Protein AF-A0A7S4A022-F1 (afdb_monomer_lite)

Organism: NCBI:txid35677

Foldseek 3Di:
DVVVVVVVVVVPPPPPDDDPVVVVVVVCVLQADPPPRDGDAAPSQLVSLVVQQVVPVPDDLPDPSNLVSLVSNLVRCVRNVVNVVSVVSVVVSVVSVVVD

Secondary structure (DSSP, 8-state):
-HHHHGGGGGGGGGTTS--HHHHHHHHHHHHB-TTT-PBP-HHHHHHHHHHHHHHHTTS-TT-HHHHHHHHHHHHHHHHTT-HHHHHHHHHHHHHHHHH-

Structure (mmCIF, N/CA/C/O backbone):
data_AF-A0A7S4A022-F1
#
_entry.id   AF-A0A7S4A022-F1
#
loop_
_atom_site.group_PDB
_atom_site.id
_atom_site.type_symbol
_atom_site.label_atom_id
_atom_site.label_alt_id
_atom_site.label_comp_id
_atom_site.label_asym_id
_atom_site.label_entity_id
_atom_site.label_seq_id
_atom_site.pdbx_PDB_ins_code
_atom_site.Cartn_x
_atom_site.Cartn_y
_atom_site.Cartn_z
_atom_site.occupancy
_atom_site.B_iso_or_equiv
_atom_site.auth_seq_id
_atom_site.auth_comp_id
_atom_site.auth_asym_id
_atom_site.auth_atom_id
_atom_site.pdbx_PDB_model_num
ATOM 1 N N . CYS A 1 1 ? -12.743 16.874 -5.755 1.00 55.25 1 CYS A N 1
ATOM 2 C CA . CYS A 1 1 ? -11.748 15.876 -5.302 1.00 55.25 1 CYS A CA 1
ATOM 3 C C . CYS A 1 1 ? -11.737 14.599 -6.146 1.00 55.25 1 CYS A C 1
ATOM 5 O O . CYS A 1 1 ? -10.679 14.288 -6.666 1.00 55.25 1 CYS A O 1
ATOM 7 N N . LEU A 1 2 ? -12.864 13.904 -6.358 1.00 46.91 2 LEU A N 1
ATOM 8 C CA . LEU A 1 2 ? -12.912 12.676 -7.184 1.00 46.91 2 LEU A CA 1
ATOM 9 C C . LEU A 1 2 ? -12.643 12.897 -8.689 1.00 46.91 2 LEU A C 1
ATOM 11 O O . LEU A 1 2 ? -12.013 12.063 -9.326 1.00 46.91 2 LEU A O 1
ATOM 15 N N . ALA A 1 3 ? -13.045 14.037 -9.260 1.00 40.31 3 ALA A N 1
ATOM 16 C CA . ALA A 1 3 ? -12.858 14.312 -10.692 1.00 40.31 3 ALA A CA 1
ATOM 17 C C . ALA A 1 3 ? -11.385 14.521 -11.114 1.00 40.31 3 ALA A C 1
ATOM 19 O O . ALA A 1 3 ? -11.031 14.258 -12.258 1.00 40.31 3 ALA A O 1
ATOM 20 N N . GLU A 1 4 ? -10.505 14.931 -10.194 1.00 51.31 4 GLU A N 1
ATOM 21 C CA . GLU A 1 4 ? -9.064 15.050 -10.473 1.00 51.31 4 GLU A CA 1
ATOM 22 C C . GLU A 1 4 ? -8.350 13.691 -10.435 1.00 51.31 4 GLU A C 1
ATOM 24 O O . GLU A 1 4 ? -7.309 13.524 -11.065 1.00 51.31 4 GLU A O 1
ATOM 29 N N . GLN A 1 5 ? -8.934 12.682 -9.775 1.00 50.84 5 GLN A N 1
ATOM 30 C CA . GLN A 1 5 ? -8.398 11.318 -9.793 1.00 50.84 5 GLN A CA 1
ATOM 31 C C . GLN A 1 5 ? -8.585 10.641 -11.158 1.00 50.84 5 GLN A C 1
ATOM 33 O O . GLN A 1 5 ? -7.761 9.817 -11.539 1.00 50.84 5 GLN A O 1
ATOM 38 N N . ALA A 1 6 ? -9.600 11.024 -11.942 1.00 46.00 6 ALA A N 1
ATOM 39 C CA . ALA A 1 6 ? -9.817 10.475 -13.285 1.00 46.00 6 ALA A CA 1
ATOM 40 C C . ALA A 1 6 ? -8.740 10.911 -14.300 1.00 46.00 6 ALA A C 1
ATOM 42 O O . ALA A 1 6 ? -8.447 10.174 -15.238 1.00 46.00 6 ALA A O 1
ATOM 43 N N . LYS A 1 7 ? -8.086 12.063 -14.089 1.00 44.84 7 LYS A N 1
ATOM 44 C CA . LYS A 1 7 ? -6.975 12.529 -14.942 1.00 44.84 7 LYS A CA 1
ATOM 45 C C . LYS A 1 7 ? -5.682 11.722 -14.750 1.00 44.84 7 LYS A C 1
ATOM 47 O O . LYS A 1 7 ? -4.765 11.846 -15.555 1.00 44.84 7 LYS A O 1
ATOM 52 N N . ILE A 1 8 ? -5.607 10.885 -13.710 1.00 51.03 8 ILE A N 1
ATOM 53 C CA . ILE A 1 8 ? -4.413 10.104 -13.350 1.00 51.03 8 ILE A CA 1
ATOM 54 C C . ILE A 1 8 ? -4.158 8.948 -14.331 1.00 51.03 8 ILE A C 1
ATOM 56 O O . ILE A 1 8 ? -2.999 8.679 -14.626 1.00 51.03 8 ILE A O 1
ATOM 60 N N . LEU A 1 9 ? -5.206 8.343 -14.903 1.00 51.50 9 LEU A N 1
ATOM 61 C CA . LEU A 1 9 ? -5.092 7.213 -15.844 1.00 51.50 9 LEU A CA 1
ATOM 62 C C . LEU A 1 9 ? -4.394 7.573 -17.170 1.00 51.50 9 LEU A C 1
ATOM 64 O O . LEU A 1 9 ? -3.932 6.691 -17.883 1.00 51.50 9 LEU A O 1
ATOM 68 N N . VAL A 1 10 ? -4.306 8.862 -17.517 1.00 50.69 10 VAL A N 1
ATOM 69 C CA . VAL A 1 10 ? -3.706 9.324 -18.783 1.00 50.69 10 VAL A CA 1
ATOM 70 C C . VAL A 1 10 ? -2.190 9.543 -18.661 1.00 50.69 10 VAL A C 1
ATOM 72 O O . VAL A 1 10 ? -1.478 9.491 -19.657 1.00 50.69 10 VAL A O 1
ATOM 75 N N . ALA A 1 11 ? -1.662 9.740 -17.449 1.00 48.69 11 ALA A N 1
ATOM 76 C CA . ALA A 1 11 ? -0.256 10.105 -17.233 1.00 48.69 11 ALA A CA 1
ATOM 77 C C . ALA A 1 11 ? 0.705 8.899 -17.091 1.00 48.69 11 ALA A C 1
ATOM 79 O O . ALA A 1 11 ? 1.892 9.086 -16.823 1.00 48.69 11 ALA A O 1
ATOM 80 N N . GLU A 1 12 ? 0.206 7.669 -17.246 1.00 52.66 12 GLU A N 1
ATOM 81 C CA . GLU A 1 12 ? 0.934 6.415 -16.973 1.00 52.66 12 GLU A CA 1
ATOM 82 C C . GLU A 1 12 ? 1.798 5.912 -18.154 1.00 52.66 12 GLU A C 1
ATOM 84 O O . GLU A 1 12 ? 2.554 4.957 -18.004 1.00 52.66 12 GLU A O 1
ATOM 89 N N . GLY A 1 13 ? 1.762 6.574 -19.318 1.00 50.66 13 GLY A N 1
ATOM 90 C CA . GLY A 1 13 ? 2.521 6.164 -20.513 1.00 50.66 13 GLY A CA 1
ATOM 91 C C . GLY A 1 13 ? 4.021 6.510 -20.531 1.00 50.66 13 GLY A C 1
ATOM 92 O O . GLY A 1 13 ? 4.759 5.941 -21.329 1.00 50.66 13 GLY A O 1
ATOM 93 N N . GLU A 1 14 ? 4.506 7.411 -19.667 1.00 50.94 14 GLU A N 1
ATOM 94 C CA . GLU A 1 14 ? 5.852 8.020 -19.795 1.00 50.94 14 GLU A CA 1
ATOM 95 C C . GLU A 1 14 ? 6.776 7.762 -18.575 1.00 50.94 14 GLU A C 1
ATOM 97 O O . GLU A 1 14 ? 7.766 8.458 -18.344 1.00 50.9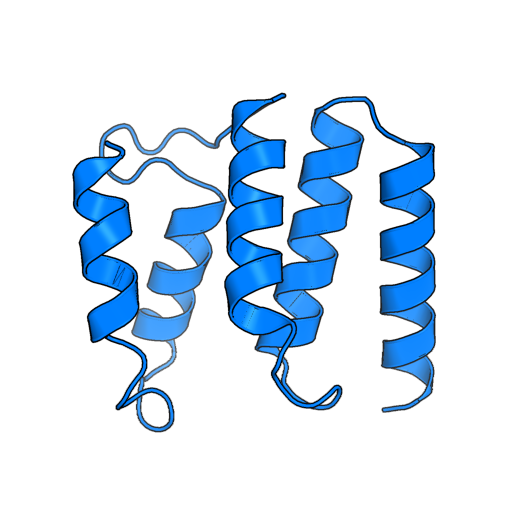4 14 GLU A O 1
ATOM 102 N N . GLU A 1 15 ? 6.454 6.766 -17.742 1.00 51.88 15 GLU A N 1
ATOM 103 C CA . GLU A 1 15 ? 6.899 6.682 -16.338 1.00 51.88 15 GLU A CA 1
ATOM 104 C C . GLU A 1 15 ? 8.359 6.256 -16.054 1.00 51.88 15 GLU A C 1
ATOM 106 O O . GLU A 1 15 ? 8.750 6.268 -14.888 1.00 51.88 15 GLU A O 1
ATOM 111 N N . ASN A 1 16 ? 9.204 5.958 -17.046 1.00 51.97 16 ASN A N 1
ATOM 112 C CA . ASN A 1 16 ? 10.587 5.506 -16.785 1.00 51.97 16 ASN A CA 1
ATOM 113 C C . ASN A 1 16 ? 11.658 6.620 -16.742 1.00 51.97 16 ASN A C 1
ATOM 115 O O . ASN A 1 16 ? 12.821 6.313 -16.497 1.00 51.97 16 ASN A O 1
ATOM 119 N N . ASN A 1 17 ? 11.296 7.900 -16.924 1.00 53.25 17 ASN A N 1
ATOM 120 C CA . ASN A 1 17 ? 12.260 9.017 -17.040 1.00 53.25 17 ASN A CA 1
ATOM 121 C C . ASN A 1 17 ? 12.101 10.145 -15.999 1.00 53.25 17 ASN A C 1
ATOM 123 O O . ASN A 1 17 ? 12.674 11.224 -16.153 1.00 53.25 17 ASN A O 1
ATOM 127 N N . LEU A 1 18 ? 11.327 9.941 -14.932 1.00 58.12 18 LEU A N 1
ATOM 128 C CA . LEU A 1 18 ? 11.048 11.007 -13.966 1.00 58.12 18 LEU A CA 1
ATOM 129 C C . LEU A 1 18 ? 12.078 11.055 -12.825 1.00 58.12 18 LEU A C 1
ATOM 131 O O . LEU A 1 18 ? 12.349 10.057 -12.159 1.00 58.12 18 LEU A O 1
ATOM 135 N N . GLY A 1 19 ? 12.625 12.248 -12.571 1.00 67.00 19 GLY A N 1
ATOM 136 C CA . GLY A 1 19 ? 13.574 12.500 -11.481 1.00 67.00 19 GLY A CA 1
ATOM 137 C C . GLY A 1 19 ? 12.975 12.311 -10.077 1.00 67.00 19 GLY A C 1
ATOM 138 O O . GLY A 1 19 ? 11.757 12.289 -9.892 1.00 67.00 19 GLY A O 1
ATOM 139 N N . ALA A 1 20 ? 13.840 12.227 -9.058 1.00 68.06 20 ALA A N 1
ATOM 140 C CA . ALA A 1 20 ? 13.469 11.917 -7.668 1.00 68.06 20 ALA A CA 1
ATOM 141 C C . ALA A 1 20 ? 12.326 12.787 -7.104 1.00 68.06 20 ALA A C 1
ATOM 143 O O . ALA A 1 20 ? 11.440 12.278 -6.424 1.00 68.06 20 ALA A O 1
ATOM 144 N N . LYS A 1 21 ? 12.293 14.080 -7.449 1.00 68.62 21 LYS A N 1
ATOM 145 C CA . LYS A 1 21 ? 11.242 15.014 -7.016 1.00 68.62 21 LYS A CA 1
ATOM 146 C C . LYS A 1 21 ? 9.843 14.598 -7.493 1.00 68.62 21 LYS A C 1
ATOM 148 O O . LYS A 1 21 ? 8.903 14.598 -6.705 1.00 68.62 21 LYS A O 1
ATOM 153 N N . ALA A 1 22 ? 9.721 14.178 -8.751 1.00 69.12 22 ALA A N 1
ATOM 154 C CA . ALA A 1 22 ? 8.454 13.733 -9.326 1.00 69.12 22 ALA A CA 1
ATOM 155 C C . ALA A 1 22 ? 7.983 12.403 -8.712 1.00 69.12 22 ALA A C 1
ATOM 157 O O . ALA A 1 22 ? 6.786 12.213 -8.492 1.00 69.12 22 ALA A O 1
ATOM 158 N N . ARG A 1 23 ? 8.919 11.508 -8.356 1.00 68.81 23 ARG A N 1
ATOM 159 C CA . ARG A 1 23 ? 8.604 10.311 -7.559 1.00 68.81 23 ARG A CA 1
ATOM 160 C C . ARG A 1 23 ? 8.038 10.689 -6.188 1.00 68.81 23 ARG A C 1
ATOM 162 O O . ARG A 1 23 ? 7.004 10.153 -5.802 1.00 68.81 23 ARG A O 1
ATOM 169 N N . THR A 1 24 ? 8.682 11.607 -5.469 1.00 71.62 24 THR A N 1
ATOM 170 C CA . THR A 1 24 ? 8.246 12.047 -4.135 1.00 71.62 24 THR A CA 1
ATOM 171 C C . THR A 1 24 ? 6.850 12.668 -4.169 1.00 71.62 24 THR A C 1
ATOM 173 O O . THR A 1 24 ? 5.969 12.231 -3.432 1.00 71.62 24 THR A O 1
ATOM 176 N N . GLU A 1 25 ? 6.602 13.623 -5.067 1.00 72.94 25 GLU A N 1
ATOM 177 C CA . GLU A 1 25 ? 5.290 14.274 -5.211 1.00 72.94 25 GLU A CA 1
ATOM 178 C C . GLU A 1 25 ? 4.176 13.271 -5.555 1.00 72.94 25 GLU A C 1
ATOM 180 O O . GLU A 1 25 ? 3.071 13.347 -5.011 1.00 72.94 25 GLU A O 1
ATOM 185 N N . ARG A 1 26 ? 4.475 12.273 -6.398 1.00 76.44 26 ARG A N 1
ATOM 186 C CA . ARG A 1 26 ? 3.527 11.208 -6.744 1.00 76.44 26 ARG A CA 1
ATOM 187 C C . ARG A 1 26 ? 3.180 10.319 -5.551 1.00 76.44 26 ARG A C 1
ATOM 189 O O . ARG A 1 26 ? 2.044 9.866 -5.469 1.00 76.44 26 ARG A O 1
ATOM 196 N N . TRP A 1 27 ? 4.111 10.079 -4.632 1.00 82.50 27 TRP A N 1
ATOM 197 C CA . TRP A 1 27 ? 3.826 9.329 -3.407 1.00 82.50 27 TRP A CA 1
ATOM 198 C C . TRP A 1 27 ? 3.026 10.145 -2.395 1.00 82.50 27 TRP A C 1
ATOM 200 O O . TRP A 1 27 ? 2.074 9.616 -1.820 1.00 82.50 27 TRP A O 1
ATOM 210 N N . HIS A 1 28 ? 3.332 11.437 -2.238 1.00 84.81 28 HIS A N 1
ATOM 211 C CA . HIS A 1 28 ? 2.606 12.319 -1.317 1.00 84.81 28 HIS A CA 1
ATOM 212 C C . HIS A 1 28 ? 1.102 12.372 -1.595 1.00 84.81 28 HIS A C 1
ATOM 214 O O . HIS A 1 28 ? 0.319 12.439 -0.653 1.00 84.81 28 HIS A O 1
ATOM 220 N N . ARG A 1 29 ? 0.678 12.259 -2.861 1.00 85.94 29 ARG A N 1
ATOM 221 C CA . ARG A 1 29 ? -0.751 12.288 -3.229 1.00 85.94 29 ARG A CA 1
ATOM 222 C C . ARG A 1 29 ? -1.592 11.187 -2.571 1.00 85.94 29 ARG A C 1
ATOM 224 O O . ARG A 1 29 ? -2.810 11.316 -2.513 1.00 85.94 29 ARG A O 1
ATOM 231 N N . TRP A 1 30 ? -0.963 10.087 -2.156 1.00 89.81 30 TRP A N 1
ATOM 232 C CA . TRP A 1 30 ? -1.654 8.954 -1.545 1.00 89.81 30 TRP A CA 1
ATOM 233 C C . TRP A 1 30 ? -1.735 9.051 -0.015 1.00 89.81 30 TRP A C 1
ATOM 235 O O . TRP A 1 30 ? -2.544 8.349 0.583 1.00 89.81 30 TRP A O 1
ATOM 245 N N . ASP A 1 31 ? -0.925 9.909 0.613 1.00 85.62 31 ASP A N 1
ATOM 246 C CA . ASP A 1 31 ? -0.865 10.071 2.076 1.00 85.62 31 ASP A CA 1
ATOM 247 C C . ASP A 1 31 ? -1.398 11.438 2.534 1.00 85.62 31 ASP A C 1
ATOM 249 O O . ASP A 1 31 ? -1.906 11.548 3.646 1.00 85.62 31 ASP A O 1
ATOM 253 N N . GLU A 1 32 ? -1.360 12.461 1.674 1.00 88.50 32 GLU A N 1
ATOM 254 C CA . GLU A 1 32 ? -1.680 13.845 2.024 1.00 88.50 32 GLU A CA 1
ATOM 255 C C . GLU A 1 32 ? -2.602 14.532 1.006 1.00 88.50 32 GLU A C 1
ATOM 257 O O . GLU A 1 32 ? -2.457 14.402 -0.213 1.00 88.50 32 GLU A O 1
ATOM 262 N N . CYS A 1 33 ? -3.536 15.335 1.517 1.00 86.62 33 CYS A N 1
ATOM 263 C CA . CYS A 1 33 ? -4.390 16.182 0.701 1.00 86.62 33 CYS A CA 1
ATOM 264 C C . CYS A 1 33 ? -3.593 17.314 0.045 1.00 86.62 33 CYS A C 1
ATOM 266 O O . CYS A 1 33 ? -3.018 18.167 0.719 1.00 86.62 33 CYS A O 1
ATOM 268 N N . SER A 1 34 ? -3.639 17.402 -1.285 1.00 82.69 34 SER A N 1
ATOM 269 C CA . SER A 1 34 ? -2.900 18.421 -2.042 1.00 82.69 34 SER A CA 1
ATOM 270 C C . SER A 1 34 ? -3.303 19.864 -1.715 1.00 82.69 34 SER A C 1
ATOM 272 O O . SER A 1 34 ? -2.475 20.758 -1.894 1.00 82.69 34 SER A O 1
ATOM 274 N N . LEU A 1 35 ? -4.530 20.081 -1.224 1.00 84.44 35 LEU A N 1
ATOM 275 C CA . LEU A 1 35 ? -5.081 21.400 -0.910 1.00 84.44 35 LEU A CA 1
ATOM 276 C C . LEU A 1 35 ? -4.775 21.833 0.527 1.00 84.44 35 LEU A C 1
ATOM 278 O O . LEU A 1 35 ? -4.155 22.870 0.732 1.00 84.44 35 LEU A O 1
ATOM 282 N N . CYS A 1 36 ? -5.202 21.044 1.518 1.00 88.50 36 CYS A N 1
ATOM 283 C CA . CYS A 1 36 ? -5.070 21.410 2.932 1.00 88.50 36 CYS A CA 1
ATOM 284 C C . CYS A 1 36 ? -3.816 20.848 3.609 1.00 88.50 36 CYS A C 1
ATOM 286 O O . CYS A 1 36 ? -3.583 21.151 4.775 1.00 88.50 36 CYS A O 1
ATOM 288 N N . LYS A 1 37 ? -3.023 20.029 2.905 1.00 88.12 37 LYS A N 1
ATOM 289 C CA . LYS A 1 37 ? -1.772 19.425 3.393 1.00 88.12 37 LYS A CA 1
ATOM 290 C C . LYS A 1 37 ? -1.919 18.534 4.630 1.00 88.12 37 LYS A C 1
ATOM 292 O O . LYS A 1 37 ? -0.939 18.162 5.268 1.00 88.12 37 LYS A O 1
ATOM 297 N N . GLN A 1 38 ? -3.150 18.168 4.979 1.00 88.56 38 GLN A N 1
ATOM 298 C CA . GLN A 1 38 ? -3.416 17.211 6.044 1.00 88.56 38 GLN A CA 1
ATOM 299 C C . GLN A 1 38 ? -3.268 15.787 5.524 1.00 88.56 38 GLN A C 1
ATOM 301 O O . GLN A 1 38 ? -3.664 15.482 4.393 1.00 88.56 38 GLN A O 1
ATOM 306 N N . ARG A 1 39 ? -2.731 14.915 6.379 1.00 88.38 39 ARG A N 1
ATOM 307 C CA . ARG A 1 39 ? -2.697 13.482 6.107 1.00 88.38 39 ARG A CA 1
ATOM 308 C C . ARG A 1 39 ? -4.101 12.903 6.124 1.00 88.38 39 ARG A C 1
ATOM 310 O O . ARG A 1 39 ? -4.931 13.296 6.942 1.00 88.38 39 ARG A O 1
ATOM 317 N N . TYR A 1 40 ? -4.346 11.965 5.221 1.00 87.81 40 TYR A N 1
ATOM 318 C CA . TYR A 1 40 ? -5.574 11.187 5.237 1.00 87.81 40 TYR A CA 1
ATOM 319 C C . TYR A 1 40 ? -5.586 10.252 6.447 1.00 87.81 40 TYR A C 1
ATOM 321 O O . TYR A 1 40 ? -4.549 9.703 6.818 1.00 87.81 40 TYR A O 1
ATOM 329 N N . ASP A 1 41 ? -6.767 10.049 7.027 1.00 89.94 41 ASP A N 1
ATOM 330 C CA . ASP A 1 41 ? -6.960 9.194 8.198 1.00 89.94 41 ASP A CA 1
ATOM 331 C C . ASP A 1 41 ? -8.225 8.330 8.056 1.00 89.94 41 ASP A C 1
ATOM 333 O O . ASP A 1 41 ? -9.101 8.601 7.219 1.00 89.94 41 ASP A O 1
ATOM 337 N N . GLY A 1 42 ? -8.286 7.256 8.840 1.00 90.38 42 GLY A N 1
ATOM 338 C CA . GLY A 1 42 ? -9.366 6.278 8.879 1.00 90.38 42 GLY A CA 1
ATOM 339 C C . GLY A 1 42 ? -9.728 5.712 7.503 1.00 90.38 42 GLY A C 1
ATOM 340 O O . GLY A 1 42 ? -8.879 5.323 6.695 1.00 90.38 42 GLY A O 1
ATOM 341 N N . VAL A 1 43 ? -11.029 5.690 7.211 1.00 90.31 43 VAL A N 1
ATOM 342 C CA . VAL A 1 43 ? -11.584 5.092 5.985 1.00 90.31 43 VAL A CA 1
ATOM 343 C C . VAL A 1 43 ? -11.052 5.765 4.715 1.00 90.31 43 VAL A C 1
ATOM 345 O O . VAL A 1 43 ? -10.850 5.095 3.704 1.00 90.31 43 VAL A O 1
ATOM 348 N N . VAL A 1 44 ? -10.771 7.073 4.750 1.00 89.69 44 VAL A N 1
ATOM 349 C CA . VAL A 1 44 ? -10.229 7.789 3.582 1.00 89.69 44 VAL A CA 1
ATOM 350 C C . VAL A 1 44 ? -8.812 7.314 3.274 1.00 89.69 44 VAL A C 1
ATOM 352 O O . VAL A 1 44 ? -8.490 7.059 2.112 1.00 89.69 44 VAL A O 1
ATOM 355 N N . ARG A 1 45 ? -7.982 7.133 4.308 1.00 92.44 45 ARG A N 1
ATOM 356 C CA . ARG A 1 45 ? -6.627 6.595 4.150 1.00 92.44 45 ARG A CA 1
ATOM 357 C C . ARG A 1 45 ? -6.650 5.176 3.591 1.00 92.44 45 ARG A C 1
ATOM 359 O O . ARG A 1 45 ? -5.890 4.879 2.674 1.00 92.44 45 ARG A O 1
ATOM 366 N N . CYS A 1 46 ? -7.550 4.333 4.093 1.00 93.94 46 CYS A N 1
ATOM 367 C CA . CYS A 1 46 ? -7.756 2.975 3.592 1.00 93.94 46 CYS A CA 1
ATOM 368 C C . CYS A 1 46 ? -8.181 2.962 2.113 1.00 93.94 46 CYS A C 1
ATOM 370 O O . CYS A 1 46 ? -7.595 2.260 1.290 1.00 93.94 46 CYS A O 1
ATOM 372 N N . ALA A 1 47 ? -9.151 3.793 1.726 1.00 93.44 47 ALA A N 1
ATOM 373 C CA . ALA A 1 47 ? -9.603 3.863 0.337 1.00 93.44 47 ALA A CA 1
ATOM 374 C C . ALA A 1 47 ? -8.482 4.307 -0.621 1.00 93.44 47 ALA A C 1
ATOM 376 O O . ALA A 1 47 ? -8.327 3.752 -1.714 1.00 93.44 47 ALA A O 1
ATOM 377 N N . LEU A 1 48 ? -7.675 5.290 -0.212 1.00 93.31 48 LEU A N 1
ATOM 378 C CA . LEU A 1 48 ? -6.552 5.777 -1.011 1.00 93.31 48 LEU A CA 1
ATOM 379 C C . LEU A 1 48 ? -5.400 4.779 -1.076 1.00 93.31 48 LEU A C 1
ATOM 381 O O . LEU A 1 48 ? -4.802 4.628 -2.141 1.00 93.31 48 LEU A O 1
ATOM 385 N N . SER A 1 49 ? -5.117 4.056 0.007 1.00 93.62 49 SER A N 1
ATOM 386 C CA . SER A 1 49 ? -4.092 3.016 0.001 1.00 93.62 49 SER A CA 1
ATOM 387 C C . SER A 1 49 ? -4.477 1.843 -0.913 1.00 93.62 49 SER A C 1
ATOM 389 O O . SER A 1 49 ? -3.637 1.350 -1.667 1.00 93.62 49 SER A O 1
ATOM 391 N N . TRP A 1 50 ? -5.764 1.484 -0.975 1.00 94.31 50 TRP A N 1
ATOM 392 C CA . TRP A 1 50 ? -6.309 0.564 -1.980 1.00 94.31 50 TRP A CA 1
ATOM 393 C C . TRP A 1 50 ? -6.203 1.096 -3.409 1.00 94.31 50 TRP A C 1
ATOM 395 O O . TRP A 1 50 ? -5.878 0.341 -4.328 1.00 94.31 50 TRP A O 1
ATOM 405 N N . GLY A 1 51 ? -6.485 2.384 -3.622 1.00 92.62 51 GLY A N 1
ATOM 406 C CA . GLY A 1 51 ? -6.273 3.039 -4.915 1.00 92.62 51 GLY A CA 1
ATOM 407 C C . GLY A 1 51 ? -4.812 2.952 -5.362 1.00 92.62 51 GLY A C 1
ATOM 408 O O . GLY 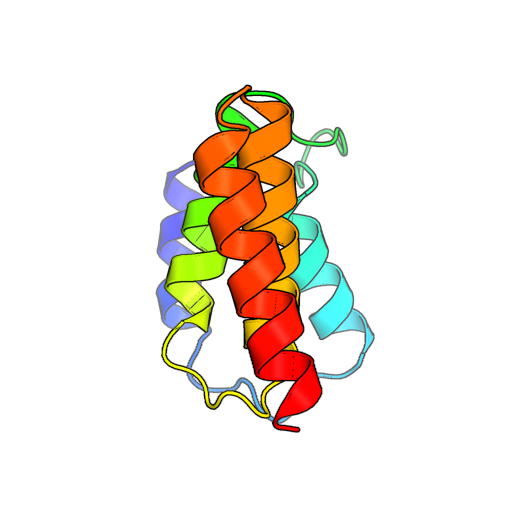A 1 51 ? -4.530 2.565 -6.498 1.00 92.62 51 GLY A O 1
ATOM 409 N N . CYS A 1 52 ? -3.886 3.215 -4.440 1.00 93.31 52 CYS A N 1
ATOM 410 C CA . CYS A 1 52 ? -2.452 3.105 -4.667 1.00 93.31 52 CYS A CA 1
ATOM 411 C C . CYS A 1 52 ? -2.048 1.675 -5.047 1.00 93.31 52 CYS A C 1
ATOM 413 O O . CYS A 1 52 ? -1.408 1.467 -6.076 1.00 93.31 52 CYS A O 1
ATOM 415 N N . TRP A 1 53 ? -2.482 0.673 -4.277 1.00 94.19 53 TRP A N 1
ATOM 416 C CA . TRP A 1 53 ? -2.192 -0.730 -4.571 1.00 94.19 53 TRP A CA 1
ATOM 417 C C . TRP A 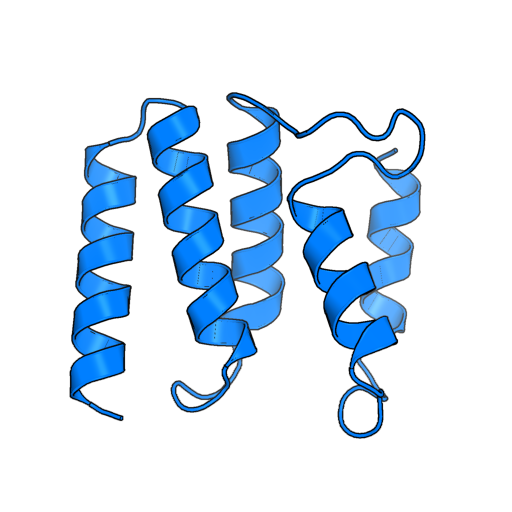1 53 ? -2.685 -1.155 -5.953 1.00 94.19 53 TRP A C 1
ATOM 419 O O . TRP A 1 53 ? -1.909 -1.695 -6.738 1.00 94.19 53 TRP A O 1
ATOM 429 N N . LYS A 1 54 ? -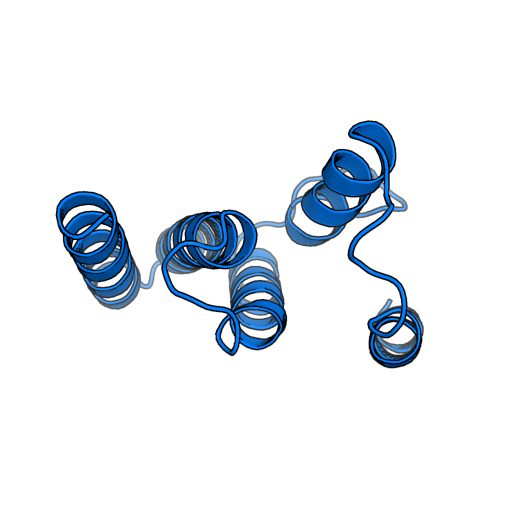3.940 -0.842 -6.297 1.00 92.06 54 LYS A N 1
ATOM 430 C CA . LYS A 1 54 ? -4.511 -1.162 -7.616 1.00 92.06 54 LYS A CA 1
ATOM 431 C C . LYS A 1 54 ? -3.739 -0.527 -8.773 1.00 92.06 54 LYS A C 1
ATOM 433 O O . LYS A 1 54 ? -3.687 -1.114 -9.845 1.00 92.06 54 LYS A O 1
ATOM 438 N N . THR A 1 55 ? -3.115 0.626 -8.543 1.00 89.56 55 THR A N 1
ATOM 439 C CA . THR A 1 55 ? -2.265 1.294 -9.542 1.00 89.56 55 THR A CA 1
ATOM 440 C C . THR A 1 55 ? -0.974 0.509 -9.806 1.00 89.56 55 THR A C 1
ATOM 442 O O . THR A 1 55 ? -0.511 0.427 -10.938 1.00 89.56 55 THR A O 1
ATOM 445 N N . TYR A 1 56 ? -0.378 -0.094 -8.772 1.00 88.94 56 TYR A N 1
ATOM 446 C CA . TYR A 1 56 ? 0.977 -0.655 -8.855 1.00 88.94 56 TYR A CA 1
ATOM 447 C C . TYR A 1 56 ? 1.052 -2.188 -8.798 1.00 88.94 56 TYR A C 1
ATOM 449 O O . TYR A 1 56 ? 2.122 -2.747 -9.038 1.00 88.94 56 TYR A O 1
ATOM 457 N N . VAL A 1 57 ? -0.056 -2.887 -8.532 1.00 91.06 57 VAL A N 1
ATOM 458 C CA . VAL A 1 57 ? -0.095 -4.357 -8.397 1.00 91.06 57 VAL A CA 1
ATOM 459 C C . VAL A 1 57 ? 0.392 -5.102 -9.643 1.00 91.06 57 VAL A C 1
ATOM 461 O O . VAL A 1 57 ? 1.010 -6.156 -9.519 1.00 91.06 57 VAL A O 1
ATOM 464 N N . GLY A 1 58 ? 0.166 -4.545 -10.837 1.00 90.88 58 GLY A N 1
ATOM 465 C CA . GLY A 1 58 ? 0.568 -5.160 -12.107 1.00 90.88 58 GLY A CA 1
ATOM 466 C C . GLY A 1 58 ? 2.071 -5.100 -12.406 1.00 90.88 58 GLY A C 1
ATOM 467 O O . GLY A 1 58 ? 2.527 -5.736 -13.353 1.00 90.88 58 GLY A O 1
ATOM 468 N N . ARG A 1 59 ? 2.854 -4.347 -11.624 1.00 89.12 59 ARG A N 1
ATOM 469 C CA . ARG A 1 59 ? 4.301 -4.192 -11.841 1.00 89.12 59 ARG A CA 1
ATOM 470 C C . ARG A 1 59 ? 5.085 -5.425 -11.367 1.00 89.12 59 ARG A C 1
ATOM 472 O O . ARG A 1 59 ? 4.582 -6.173 -10.527 1.00 89.12 59 ARG A O 1
ATOM 479 N N . PRO A 1 60 ? 6.316 -5.664 -11.856 1.00 90.81 60 PRO A N 1
ATOM 480 C CA . PRO A 1 60 ? 7.168 -6.750 -11.359 1.00 90.81 60 PRO A CA 1
ATOM 481 C C . PRO A 1 60 ? 7.411 -6.674 -9.843 1.00 90.81 60 PRO A C 1
ATOM 483 O O . PRO A 1 60 ? 7.423 -5.587 -9.273 1.00 90.81 60 PRO A O 1
ATOM 486 N N . GLU A 1 61 ? 7.657 -7.811 -9.179 1.00 89.12 61 GLU A N 1
ATOM 487 C CA . GLU A 1 61 ? 7.986 -7.828 -7.737 1.00 89.12 61 GLU A CA 1
ATOM 488 C C . GLU A 1 61 ? 9.267 -7.035 -7.415 1.00 89.12 61 GLU A C 1
ATOM 490 O O . GLU A 1 61 ? 9.385 -6.463 -6.333 1.00 89.12 61 GLU A O 1
ATOM 495 N N . THR A 1 62 ? 10.203 -6.951 -8.367 1.00 88.12 62 THR A N 1
ATOM 496 C CA . THR A 1 62 ? 11.441 -6.162 -8.262 1.00 88.12 62 THR A CA 1
ATOM 497 C C . THR A 1 62 ? 11.199 -4.650 -8.313 1.00 88.12 62 THR A C 1
ATOM 499 O O . THR A 1 62 ? 12.074 -3.882 -7.911 1.00 88.12 62 THR A O 1
ATOM 502 N N . ASP A 1 63 ? 10.028 -4.204 -8.782 1.00 87.44 63 ASP A N 1
ATOM 503 C CA . ASP A 1 63 ? 9.683 -2.789 -8.874 1.00 87.44 63 ASP A CA 1
ATOM 504 C C . ASP A 1 63 ? 9.431 -2.214 -7.469 1.00 87.44 63 ASP A C 1
ATOM 506 O O . ASP A 1 63 ? 8.569 -2.659 -6.704 1.00 87.44 63 ASP A O 1
ATOM 510 N N . GLU A 1 64 ? 10.206 -1.191 -7.114 1.00 86.44 64 GLU A N 1
ATOM 511 C CA . GLU A 1 64 ? 10.111 -0.516 -5.823 1.00 86.44 64 GLU A CA 1
ATOM 512 C C . GLU A 1 64 ? 8.714 0.071 -5.571 1.00 86.44 64 GLU A C 1
ATOM 514 O O . GLU A 1 64 ? 8.232 0.036 -4.437 1.00 86.44 64 GLU A O 1
ATOM 519 N N . ALA A 1 65 ? 8.031 0.560 -6.611 1.00 88.06 65 ALA A N 1
ATOM 520 C CA . ALA A 1 65 ? 6.716 1.163 -6.469 1.00 88.06 65 ALA A CA 1
ATOM 521 C C . ALA A 1 65 ? 5.657 0.142 -6.048 1.00 88.06 65 ALA A C 1
ATOM 523 O O . ALA A 1 65 ? 4.802 0.457 -5.220 1.00 88.06 65 ALA A O 1
ATOM 524 N N . ARG A 1 66 ? 5.756 -1.103 -6.533 1.00 90.94 66 ARG A N 1
ATOM 525 C CA . ARG A 1 66 ? 4.877 -2.192 -6.087 1.00 90.94 66 ARG A CA 1
ATOM 526 C C . ARG A 1 66 ? 5.048 -2.465 -4.594 1.00 90.94 66 ARG A C 1
ATOM 528 O O . ARG A 1 66 ? 4.058 -2.579 -3.873 1.00 90.94 66 ARG A O 1
ATOM 535 N N . ARG A 1 67 ? 6.292 -2.513 -4.110 1.00 90.50 67 ARG A N 1
ATOM 536 C CA . ARG A 1 67 ? 6.586 -2.742 -2.683 1.00 90.50 67 ARG A CA 1
ATOM 537 C C . ARG A 1 67 ? 6.092 -1.601 -1.800 1.00 90.50 67 ARG A C 1
ATOM 539 O O . ARG A 1 67 ? 5.462 -1.847 -0.774 1.00 90.50 67 ARG A O 1
ATOM 546 N N . LEU A 1 68 ? 6.342 -0.357 -2.207 1.00 90.56 68 LEU A N 1
ATOM 547 C CA . LEU A 1 68 ? 5.870 0.825 -1.483 1.00 90.56 68 LEU A CA 1
ATOM 548 C C . LEU A 1 68 ? 4.337 0.876 -1.422 1.00 90.56 68 LEU A C 1
ATOM 550 O O . LEU A 1 68 ? 3.782 1.195 -0.372 1.00 90.56 68 LEU A O 1
ATOM 554 N N . ALA A 1 69 ? 3.655 0.484 -2.501 1.00 93.38 69 ALA A N 1
ATOM 555 C CA . ALA A 1 69 ? 2.199 0.407 -2.530 1.00 93.38 69 ALA A CA 1
ATOM 556 C C . ALA A 1 69 ? 1.646 -0.631 -1.538 1.00 93.38 69 ALA A C 1
ATOM 558 O O . ALA A 1 69 ? 0.674 -0.338 -0.844 1.00 93.38 69 ALA A O 1
ATOM 559 N N . MET A 1 70 ? 2.283 -1.803 -1.402 1.00 95.75 70 MET A N 1
ATOM 560 C CA . MET A 1 70 ? 1.907 -2.790 -0.375 1.00 95.75 70 MET A CA 1
ATOM 561 C C . MET A 1 70 ? 2.092 -2.241 1.040 1.00 95.75 70 MET A C 1
ATOM 563 O O . MET A 1 70 ? 1.215 -2.401 1.887 1.00 95.75 70 MET A O 1
ATOM 567 N N . SER A 1 71 ? 3.198 -1.534 1.286 1.00 94.31 71 SER A N 1
ATOM 568 C CA . SER A 1 71 ? 3.436 -0.917 2.590 1.00 94.31 71 SER A CA 1
ATOM 569 C C . SER A 1 71 ? 2.374 0.131 2.936 1.00 94.31 71 SER A C 1
ATOM 571 O O . SER A 1 71 ? 1.897 0.190 4.074 1.00 94.31 71 SER A O 1
ATOM 573 N N . LEU A 1 72 ? 1.971 0.944 1.954 1.00 94.31 72 LEU A N 1
ATOM 574 C CA . LEU A 1 72 ? 0.917 1.934 2.138 1.00 94.31 72 LEU A CA 1
ATOM 575 C C . LEU A 1 72 ? -0.448 1.273 2.363 1.00 94.31 72 LEU A C 1
ATOM 577 O O . LEU A 1 72 ? -1.194 1.718 3.235 1.00 94.31 72 LEU A O 1
ATOM 581 N N . LEU A 1 73 ? -0.755 0.197 1.630 1.00 96.31 73 LEU A N 1
ATOM 582 C CA . LEU A 1 73 ? -1.974 -0.592 1.816 1.00 96.31 73 LEU A CA 1
ATOM 583 C C . LEU A 1 73 ? -2.083 -1.123 3.246 1.00 96.31 73 LEU A C 1
ATOM 585 O O . LEU A 1 73 ? -3.085 -0.853 3.906 1.00 96.31 73 LEU A O 1
ATOM 589 N N . GLY A 1 74 ? -1.033 -1.780 3.749 1.00 96.62 74 GLY A N 1
ATOM 590 C CA . GLY A 1 74 ? -1.005 -2.294 5.121 1.00 96.62 74 GLY A CA 1
ATOM 591 C C . GLY A 1 74 ? -1.210 -1.194 6.170 1.00 96.62 74 GLY A 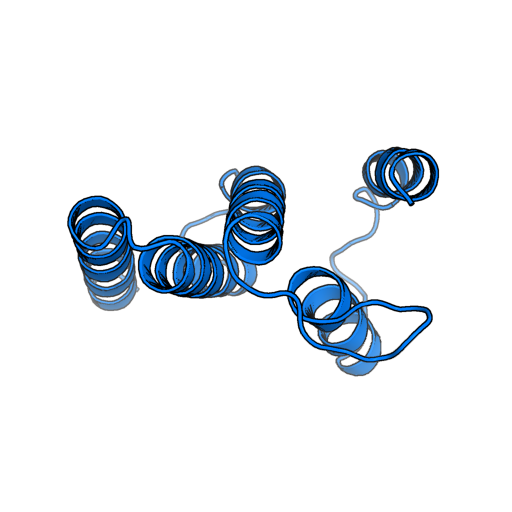C 1
ATOM 592 O O . GLY A 1 74 ? -1.975 -1.374 7.112 1.00 96.62 74 GLY A O 1
ATOM 593 N N . ASN A 1 75 ? -0.595 -0.019 5.980 1.00 94.50 75 ASN A N 1
ATOM 594 C CA . ASN A 1 75 ? -0.819 1.137 6.859 1.00 94.50 75 ASN A CA 1
ATOM 595 C C . ASN A 1 75 ? -2.266 1.641 6.821 1.00 94.50 75 ASN A C 1
ATOM 597 O O . ASN A 1 75 ? -2.834 1.940 7.867 1.00 94.50 75 ASN A O 1
ATOM 601 N N . GLY A 1 76 ? -2.853 1.763 5.629 1.00 94.81 76 GLY A N 1
ATOM 602 C CA . GLY A 1 76 ? -4.228 2.235 5.479 1.00 94.81 76 GLY A CA 1
ATOM 603 C C . GLY A 1 76 ? -5.252 1.272 6.082 1.00 94.81 76 GLY A C 1
ATOM 604 O O . GLY A 1 76 ? -6.200 1.729 6.710 1.00 94.81 76 GLY A O 1
ATOM 605 N N . LEU A 1 77 ? -5.034 -0.041 5.946 1.00 96.81 77 LEU A N 1
ATOM 606 C CA . LEU A 1 77 ? -5.889 -1.074 6.539 1.00 96.81 77 LEU A CA 1
ATOM 607 C C . LEU A 1 77 ? -5.851 -1.028 8.070 1.00 96.81 77 LEU A C 1
ATOM 609 O O . LEU A 1 77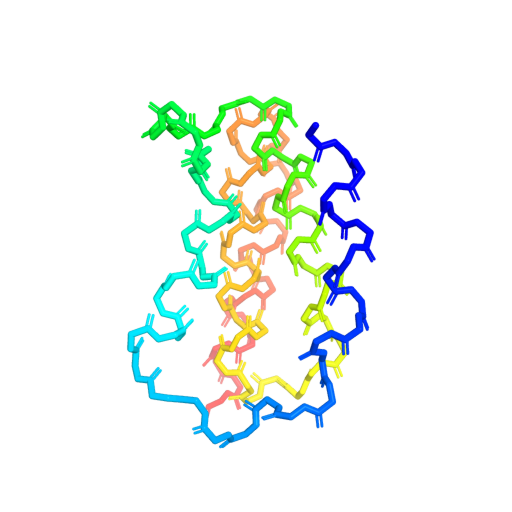 ? -6.905 -0.935 8.694 1.00 96.81 77 LEU A O 1
ATOM 613 N N . SER A 1 78 ? -4.656 -0.994 8.668 1.00 96.31 78 SER A N 1
ATOM 614 C CA . SER A 1 78 ? -4.523 -0.914 10.130 1.00 96.31 78 SER A CA 1
ATOM 615 C C . SER A 1 78 ? -5.089 0.398 10.683 1.00 96.31 78 SER A C 1
ATOM 617 O O . SER A 1 78 ? -5.809 0.409 11.675 1.00 96.31 78 SER A O 1
ATOM 619 N N . ASN A 1 79 ? -4.875 1.518 9.987 1.00 94.50 79 ASN A N 1
ATOM 620 C CA . ASN A 1 79 ? -5.451 2.805 10.375 1.00 94.50 79 ASN A CA 1
ATOM 621 C C . ASN A 1 79 ? -6.993 2.826 10.340 1.00 94.50 79 ASN A C 1
ATOM 623 O O . ASN A 1 79 ? -7.604 3.609 11.060 1.00 94.50 79 ASN A O 1
ATOM 627 N N . ALA A 1 80 ? -7.619 1.961 9.539 1.00 94.25 80 ALA A N 1
ATOM 628 C CA . ALA A 1 80 ? -9.067 1.767 9.513 1.00 94.25 80 ALA A CA 1
ATOM 629 C C . ALA A 1 80 ? -9.562 0.633 10.437 1.00 94.25 80 ALA A C 1
ATOM 631 O O . ALA A 1 80 ? -10.757 0.349 10.444 1.00 94.25 80 ALA A O 1
ATOM 632 N N . GLY A 1 81 ? -8.679 -0.002 11.217 1.00 95.62 81 GLY A N 1
ATOM 633 C CA . GLY A 1 81 ? -9.024 -1.093 12.136 1.00 95.62 81 GLY A CA 1
ATOM 634 C C . GLY A 1 81 ? -9.188 -2.466 11.474 1.00 95.62 81 GLY A C 1
ATOM 635 O O . GLY A 1 81 ? -9.736 -3.379 12.086 1.00 95.62 81 GLY A O 1
ATOM 636 N N . HIS A 1 82 ? -8.730 -2.636 10.230 1.00 96.19 82 HIS A N 1
ATOM 637 C CA . HIS A 1 82 ? -8.713 -3.924 9.526 1.00 96.19 82 HIS A CA 1
ATOM 638 C C . HIS A 1 82 ? -7.378 -4.646 9.757 1.00 96.19 82 HIS A C 1
ATOM 640 O O . HIS A 1 82 ? -6.606 -4.866 8.822 1.00 96.19 82 HIS A O 1
ATOM 646 N N . ASP A 1 83 ? -7.069 -4.965 11.014 1.00 96.00 83 ASP A N 1
ATOM 647 C CA . ASP A 1 83 ? -5.726 -5.413 11.404 1.00 96.00 83 ASP A CA 1
ATOM 648 C C . ASP A 1 83 ? -5.331 -6.781 10.821 1.00 96.00 83 ASP A C 1
ATOM 650 O O . ASP A 1 83 ? -4.177 -6.961 10.438 1.00 96.00 83 ASP A O 1
ATOM 654 N N . GLU A 1 84 ? -6.272 -7.715 10.658 1.00 98.06 84 GLU A N 1
ATOM 655 C CA . GLU A 1 84 ? -6.007 -9.029 10.039 1.00 98.06 84 GLU A CA 1
ATOM 656 C C . GLU A 1 84 ? -5.640 -8.912 8.548 1.00 98.06 84 GLU A C 1
ATOM 658 O O . GLU A 1 84 ? -4.683 -9.527 8.061 1.00 98.06 84 GLU A O 1
ATOM 663 N N . ASP A 1 85 ? -6.355 -8.054 7.814 1.00 97.19 85 ASP A N 1
ATOM 664 C CA . ASP A 1 85 ? -6.042 -7.766 6.413 1.00 97.19 85 ASP A CA 1
ATOM 665 C C . ASP A 1 85 ? -4.700 -7.025 6.306 1.00 97.19 85 ASP A C 1
ATOM 667 O O . ASP A 1 85 ? -3.885 -7.304 5.421 1.00 97.19 85 ASP A O 1
ATOM 671 N N . ALA A 1 86 ? -4.435 -6.095 7.232 1.00 97.75 86 ALA A N 1
ATOM 672 C CA . ALA A 1 86 ? -3.165 -5.385 7.305 1.00 97.75 86 ALA A CA 1
ATOM 673 C C . ALA A 1 86 ? -1.994 -6.345 7.556 1.00 97.75 86 ALA A C 1
ATOM 675 O O . ALA A 1 86 ? -0.967 -6.239 6.880 1.00 97.75 86 ALA A O 1
ATOM 676 N N . LEU A 1 87 ? -2.152 -7.294 8.485 1.00 98.19 87 LEU A N 1
ATOM 677 C CA . LEU A 1 87 ? -1.160 -8.321 8.789 1.00 98.19 87 LEU A CA 1
ATOM 678 C C . LEU A 1 87 ? -0.863 -9.172 7.553 1.00 98.19 87 LEU A C 1
ATOM 680 O O . LEU A 1 87 ? 0.297 -9.284 7.156 1.00 98.19 87 LEU A O 1
ATOM 684 N N . SER A 1 88 ? -1.903 -9.661 6.878 1.00 98.19 88 SER A N 1
ATOM 685 C CA . SER A 1 88 ? -1.772 -10.458 5.652 1.00 98.19 88 SER A CA 1
ATOM 686 C C . SER A 1 88 ? -0.974 -9.722 4.565 1.00 98.19 88 SER A C 1
ATOM 688 O O . SER A 1 88 ? -0.080 -10.286 3.926 1.00 98.19 88 SER A O 1
ATOM 690 N N . VAL A 1 89 ? -1.235 -8.423 4.377 1.00 97.50 89 VAL A N 1
ATOM 691 C CA . VAL A 1 89 ? -0.484 -7.587 3.425 1.00 97.50 89 VAL A CA 1
ATOM 692 C C . VAL A 1 89 ? 0.981 -7.428 3.845 1.00 97.50 89 VAL A C 1
ATOM 694 O O . VAL A 1 89 ? 1.873 -7.493 2.994 1.00 97.50 89 VAL A O 1
ATOM 697 N N . ARG A 1 90 ? 1.257 -7.243 5.141 1.00 97.00 90 ARG A N 1
ATOM 698 C CA . ARG A 1 90 ? 2.622 -7.099 5.680 1.00 97.00 90 ARG A CA 1
ATOM 699 C C . ARG A 1 90 ? 3.441 -8.376 5.542 1.00 97.00 90 ARG A C 1
ATOM 701 O O . ARG A 1 90 ? 4.615 -8.309 5.175 1.00 97.00 90 ARG A O 1
ATOM 708 N N . GLU A 1 91 ? 2.831 -9.528 5.783 1.00 98.06 91 GLU A N 1
ATOM 709 C CA . GLU A 1 91 ? 3.472 -10.827 5.586 1.00 98.06 91 GLU A CA 1
ATOM 710 C C . GLU A 1 91 ? 3.809 -11.063 4.113 1.00 98.06 91 GLU A C 1
ATOM 712 O O . GLU A 1 91 ? 4.931 -11.464 3.793 1.00 98.06 91 GLU A O 1
ATOM 717 N N . ALA A 1 92 ? 2.890 -10.730 3.203 1.00 96.25 92 ALA A N 1
ATOM 718 C CA . ALA A 1 92 ? 3.141 -10.807 1.768 1.00 96.25 92 ALA A CA 1
ATOM 719 C C . ALA A 1 92 ? 4.264 -9.847 1.322 1.00 96.25 92 ALA A C 1
ATOM 721 O O . ALA A 1 92 ? 5.127 -10.231 0.527 1.00 96.25 92 ALA A O 1
ATOM 722 N N . GLU A 1 93 ? 4.302 -8.622 1.861 1.00 95.50 93 GLU A N 1
ATOM 723 C CA . GLU A 1 93 ? 5.376 -7.651 1.609 1.00 95.50 93 GLU A CA 1
ATOM 724 C C . GLU A 1 93 ? 6.739 -8.201 2.066 1.00 95.50 93 GLU A C 1
ATOM 726 O O . GLU A 1 93 ? 7.731 -8.109 1.337 1.00 95.50 93 GLU A O 1
ATOM 731 N N . LEU A 1 94 ? 6.795 -8.800 3.260 1.00 95.25 94 LEU A N 1
ATOM 732 C CA . LEU A 1 94 ? 8.004 -9.415 3.807 1.00 95.25 94 LEU A CA 1
ATOM 733 C C . LEU A 1 94 ? 8.447 -10.632 2.987 1.00 95.25 94 LEU A C 1
ATOM 735 O O . LEU A 1 94 ? 9.634 -10.770 2.689 1.00 95.25 94 LEU A O 1
ATOM 739 N N . ALA A 1 95 ? 7.511 -11.501 2.606 1.00 95.69 95 ALA A N 1
ATOM 740 C CA . ALA A 1 95 ? 7.791 -12.673 1.786 1.00 95.69 95 ALA A CA 1
ATOM 741 C C . ALA A 1 95 ? 8.390 -12.275 0.432 1.00 95.69 95 ALA A C 1
ATOM 743 O O . ALA A 1 95 ? 9.380 -12.862 0.006 1.00 95.69 95 ALA A O 1
ATOM 744 N N . MET A 1 96 ? 7.845 -11.239 -0.206 1.00 92.88 96 MET A N 1
ATOM 745 C CA . MET A 1 96 ? 8.399 -10.678 -1.436 1.00 92.88 96 MET A CA 1
ATOM 746 C C . MET A 1 96 ? 9.804 -10.104 -1.215 1.00 92.88 96 MET A C 1
ATOM 748 O O . MET A 1 96 ? 10.710 -10.436 -1.968 1.00 92.88 96 MET A O 1
ATOM 752 N N . LYS A 1 97 ? 10.035 -9.312 -0.157 1.00 90.69 97 LYS A N 1
ATOM 753 C CA . LYS A 1 97 ? 11.376 -8.772 0.157 1.00 90.69 97 LYS A CA 1
ATOM 754 C C . LYS A 1 97 ? 12.436 -9.853 0.370 1.00 90.69 97 LYS A C 1
ATOM 756 O O . LYS A 1 97 ? 13.600 -9.584 0.131 1.00 90.69 97 LYS A O 1
ATOM 761 N N . ARG A 1 98 ? 12.049 -11.044 0.832 1.00 93.75 98 ARG A N 1
ATOM 762 C CA . ARG A 1 98 ? 12.956 -12.191 0.999 1.00 93.75 98 ARG A CA 1
ATOM 763 C C . ARG A 1 98 ? 13.283 -12.910 -0.315 1.00 93.75 98 ARG A C 1
ATOM 765 O O . ARG A 1 98 ? 14.228 -13.688 -0.333 1.00 93.75 98 ARG A O 1
ATOM 772 N N . ARG A 1 99 ? 12.481 -12.713 -1.368 1.00 90.44 99 ARG A N 1
ATOM 773 C CA . ARG A 1 99 ? 12.695 -13.308 -2.700 1.00 90.44 99 ARG A CA 1
ATOM 774 C C . ARG A 1 99 ? 13.567 -12.446 -3.615 1.00 90.44 99 ARG A C 1
ATOM 776 O O . ARG A 1 99 ? 14.085 -12.975 -4.594 1.00 90.44 99 ARG A O 1
ATOM 783 N N . LEU A 1 100 ? 13.652 -11.147 -3.329 1.00 83.81 100 LEU A N 1
ATOM 784 C CA . LEU A 1 100 ? 14.469 -10.168 -4.051 1.00 83.81 100 LEU A CA 1
ATOM 785 C C . LEU A 1 100 ? 15.907 -10.172 -3.538 1.00 83.81 100 LEU A C 1
ATOM 787 O O . LEU A 1 100 ? 16.805 -9.987 -4.385 1.00 83.81 100 LEU A O 1
#

Sequence (100 aa):
CLAEQAKILVAEGEENNLGAKARTERWHRWDECSLCKQRYDGVVRCALSWGCWKTYVGRPETDEARRLAMSLLGNGLSNAGHDEDALSVREAELAMKRRL

pLDDT: mean 82.73, std 16.7, range [40.31, 98.19]

Radius of gyration: 13.89 Å; chains: 1; bounding box: 27×35×33 Å